Protein AF-A0AAX2KBC3-F1 (afdb_monomer_lite)

pLDDT: mean 76.72, std 12.93, range [37.09, 92.19]

Structure (mmCIF, N/CA/C/O backbone):
data_AF-A0AAX2KBC3-F1
#
_entry.id   AF-A0AAX2KBC3-F1
#
loop_
_atom_site.group_PDB
_atom_site.id
_atom_site.type_symbol
_atom_site.label_atom_id
_atom_site.label_alt_id
_atom_site.label_comp_id
_atom_site.label_asym_id
_atom_site.label_entity_id
_atom_site.label_seq_id
_atom_site.pdbx_PDB_ins_code
_atom_site.Cartn_x
_atom_site.Cartn_y
_atom_site.Cartn_z
_atom_site.occupancy
_atom_site.B_iso_or_equiv
_atom_site.auth_seq_id
_atom_site.auth_comp_id
_atom_site.auth_asym_id
_atom_site.auth_atom_id
_atom_site.pdbx_PDB_model_num
ATOM 1 N N . MET A 1 1 ? 12.875 -13.205 7.501 1.00 37.09 1 MET A N 1
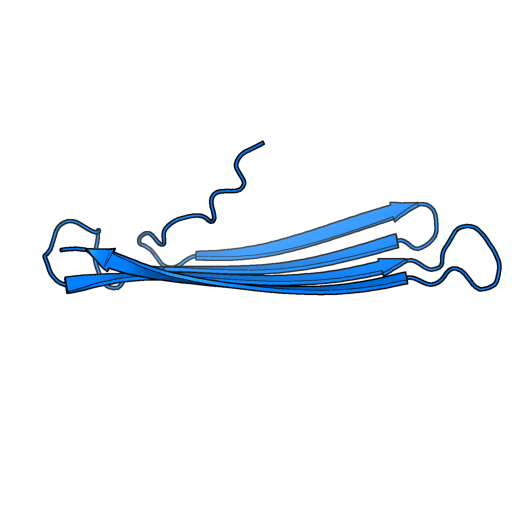ATOM 2 C CA . MET A 1 1 ? 12.296 -11.845 7.569 1.00 37.09 1 MET A CA 1
ATOM 3 C C . MET A 1 1 ? 10.804 -11.998 7.812 1.00 37.09 1 MET A C 1
ATOM 5 O O . MET A 1 1 ? 10.160 -12.639 6.992 1.00 37.09 1 MET A O 1
ATOM 9 N N . ASN A 1 2 ? 10.272 -11.503 8.932 1.00 39.06 2 ASN A N 1
ATOM 10 C CA . ASN A 1 2 ? 8.827 -11.530 9.180 1.00 39.06 2 ASN A CA 1
ATOM 11 C C . ASN A 1 2 ? 8.178 -10.364 8.432 1.00 39.06 2 ASN A C 1
ATOM 13 O O . ASN A 1 2 ? 8.548 -9.215 8.653 1.00 39.06 2 ASN A O 1
ATOM 17 N N . VAL A 1 3 ? 7.229 -10.661 7.548 1.00 48.78 3 VAL A N 1
ATOM 18 C CA . VAL A 1 3 ? 6.375 -9.645 6.929 1.00 48.78 3 VAL A CA 1
ATOM 19 C C . VAL A 1 3 ? 5.086 -9.610 7.734 1.00 48.78 3 VAL A C 1
ATOM 21 O O . VAL A 1 3 ? 4.205 -10.444 7.548 1.00 48.78 3 VAL A O 1
ATOM 24 N N . THR A 1 4 ? 4.995 -8.679 8.678 1.00 56.50 4 THR A N 1
ATOM 25 C CA . THR A 1 4 ? 3.763 -8.411 9.420 1.00 56.50 4 THR A CA 1
ATOM 26 C C . THR A 1 4 ? 3.029 -7.252 8.762 1.00 56.50 4 THR A C 1
ATOM 28 O O . THR A 1 4 ? 3.535 -6.137 8.667 1.00 56.50 4 THR A O 1
ATOM 31 N N . THR A 1 5 ? 1.817 -7.510 8.278 1.00 65.12 5 THR A N 1
ATOM 32 C CA . THR A 1 5 ? 0.932 -6.455 7.773 1.00 65.12 5 THR A CA 1
ATOM 33 C C . THR A 1 5 ? 0.506 -5.554 8.933 1.00 65.12 5 THR A C 1
ATOM 35 O O . THR A 1 5 ? 0.087 -6.070 9.978 1.00 65.12 5 THR A O 1
ATOM 38 N N . GLN A 1 6 ? 0.595 -4.230 8.737 1.00 66.44 6 GLN A N 1
ATOM 39 C CA . GLN A 1 6 ? 0.158 -3.218 9.708 1.00 66.44 6 GLN A CA 1
ATOM 40 C C . GLN A 1 6 ? -1.261 -3.516 10.210 1.00 66.44 6 GLN A C 1
ATOM 42 O O . GLN A 1 6 ? -2.158 -3.817 9.421 1.00 66.44 6 GLN A O 1
ATOM 47 N N . THR A 1 7 ? -1.443 -3.444 11.524 1.00 68.50 7 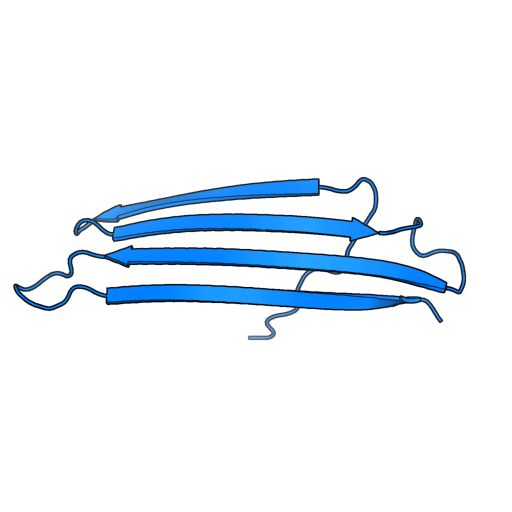THR A N 1
ATOM 48 C CA . THR A 1 7 ? -2.758 -3.444 12.176 1.00 68.50 7 THR A CA 1
ATOM 49 C C . THR A 1 7 ? -3.396 -2.072 11.975 1.00 68.50 7 THR A C 1
ATOM 51 O O . THR A 1 7 ? -2.685 -1.065 12.036 1.00 68.50 7 THR A O 1
ATOM 54 N N . GLY A 1 8 ? -4.694 -2.040 11.679 1.00 65.19 8 GLY A N 1
ATOM 55 C CA . GLY A 1 8 ? -5.419 -0.786 11.488 1.00 65.19 8 GLY A CA 1
ATOM 56 C C . GLY A 1 8 ? -5.463 0.054 12.759 1.00 65.19 8 GLY A C 1
ATOM 57 O O . GLY A 1 8 ? -5.583 -0.484 13.855 1.00 65.19 8 GLY A O 1
ATOM 58 N N . GLN A 1 9 ? -5.323 1.372 12.623 1.00 69.00 9 GLN A N 1
ATOM 59 C CA . GLN A 1 9 ? -5.377 2.321 13.739 1.00 69.00 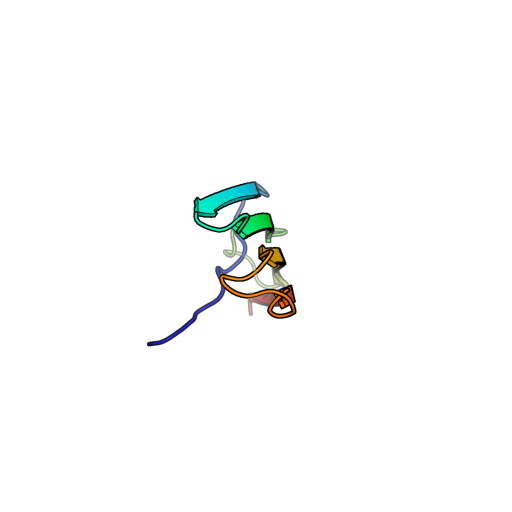9 GLN A CA 1
ATOM 60 C C . GLN A 1 9 ? -6.203 3.547 13.352 1.00 69.00 9 GLN A C 1
ATOM 62 O O . GLN A 1 9 ? -6.364 3.839 12.164 1.00 69.00 9 GLN A O 1
ATOM 67 N N . GLN A 1 10 ? -6.738 4.257 14.348 1.00 71.31 10 GLN A N 1
ATOM 68 C CA . GLN A 1 10 ? -7.385 5.548 14.128 1.00 71.31 10 GLN A CA 1
ATOM 69 C C . GLN A 1 10 ? -6.371 6.707 14.098 1.00 71.31 10 GLN A C 1
ATOM 71 O O . GLN A 1 10 ? -5.377 6.661 14.825 1.00 71.31 10 GLN A O 1
ATOM 76 N N . PRO A 1 11 ? -6.633 7.769 13.306 1.00 76.75 11 PRO A N 1
ATOM 77 C CA . PRO A 1 11 ? -7.721 7.886 12.328 1.00 76.75 11 PRO A CA 1
ATOM 78 C C . PRO A 1 11 ? -7.464 7.021 11.076 1.00 76.75 11 PRO A C 1
ATOM 80 O O . PRO A 1 11 ? -6.313 6.685 10.804 1.00 76.75 11 PRO A O 1
ATOM 83 N N . PRO A 1 12 ? -8.501 6.678 10.283 1.00 81.94 12 PRO A N 1
ATOM 84 C CA . PRO A 1 12 ? -8.310 6.001 9.004 1.00 81.94 12 PRO A CA 1
ATOM 85 C C . PRO A 1 12 ? -7.326 6.768 8.116 1.00 81.94 12 PRO A C 1
ATOM 87 O O . PRO A 1 12 ? -7.500 7.962 7.867 1.00 81.94 12 PRO A O 1
ATOM 90 N N . THR A 1 13 ? -6.295 6.083 7.630 1.00 85.31 13 THR A N 1
ATOM 91 C CA . THR A 1 13 ? -5.271 6.664 6.763 1.00 85.31 13 THR A CA 1
ATOM 92 C C . THR A 1 13 ? -5.245 5.978 5.408 1.00 85.31 13 THR A C 1
ATOM 94 O O . THR A 1 13 ? -5.439 4.766 5.272 1.00 85.31 13 THR A O 1
ATOM 97 N N . ILE A 1 14 ? -4.998 6.786 4.381 1.00 88.06 14 ILE A N 1
ATOM 98 C CA . ILE A 1 14 ? -4.778 6.321 3.018 1.00 88.06 14 ILE A CA 1
ATOM 99 C C . ILE A 1 14 ? -3.383 6.774 2.612 1.00 88.06 14 ILE A C 1
ATOM 101 O O . ILE A 1 14 ? -3.072 7.961 2.613 1.00 88.06 14 ILE A O 1
ATOM 105 N N . GLU A 1 15 ? -2.548 5.813 2.253 1.00 88.81 15 GLU A N 1
ATOM 106 C CA . GLU A 1 15 ? -1.187 6.023 1.793 1.00 88.81 15 GLU A CA 1
ATOM 107 C C . GLU A 1 15 ? -1.108 5.642 0.317 1.00 88.81 15 GLU A C 1
ATOM 109 O O . GLU A 1 15 ? -1.340 4.492 -0.068 1.00 88.81 15 GLU A O 1
ATOM 114 N N . ALA A 1 16 ? -0.777 6.622 -0.517 1.00 89.56 16 ALA A N 1
ATOM 115 C CA . ALA A 1 16 ? -0.411 6.389 -1.902 1.00 89.56 16 ALA A CA 1
ATOM 116 C C . ALA A 1 16 ? 1.113 6.337 -2.012 1.00 89.56 16 ALA A C 1
ATOM 118 O O . ALA A 1 16 ? 1.817 7.211 -1.515 1.00 89.56 16 ALA A O 1
ATOM 119 N N . SER A 1 17 ? 1.621 5.307 -2.679 1.00 86.62 17 SER A N 1
ATOM 120 C CA . SER A 1 17 ? 3.042 5.131 -2.951 1.00 86.62 17 SER A CA 1
ATOM 121 C C . SER A 1 17 ? 3.257 4.996 -4.449 1.00 86.62 17 SER A C 1
ATOM 123 O O . SER A 1 17 ? 2.546 4.266 -5.140 1.00 86.62 17 SER A O 1
ATOM 125 N N . SER A 1 18 ? 4.257 5.693 -4.964 1.00 87.12 18 SER A N 1
ATOM 126 C CA . SER A 1 18 ? 4.703 5.558 -6.344 1.00 87.12 18 SER A CA 1
ATOM 127 C C . SER A 1 18 ? 6.215 5.476 -6.356 1.00 87.12 18 SER A C 1
ATOM 129 O O . SER A 1 18 ? 6.891 6.282 -5.723 1.00 87.12 18 SER A O 1
ATOM 131 N N . TYR A 1 19 ? 6.741 4.505 -7.082 1.00 84.38 19 TYR A N 1
ATOM 132 C CA . TYR A 1 19 ? 8.162 4.295 -7.261 1.00 84.38 19 TYR A CA 1
ATOM 133 C C . TYR A 1 19 ? 8.454 4.196 -8.750 1.00 84.38 19 TYR A C 1
ATOM 135 O O . TYR A 1 19 ? 7.799 3.444 -9.472 1.00 84.38 19 TYR A O 1
ATOM 143 N N . TYR A 1 20 ? 9.456 4.933 -9.201 1.00 85.44 20 TYR A N 1
ATOM 144 C CA . TYR A 1 20 ? 9.969 4.863 -10.558 1.00 85.44 20 TYR A CA 1
ATOM 145 C C . TYR A 1 20 ? 11.441 4.460 -10.494 1.00 85.44 20 TYR A C 1
ATOM 147 O O . TYR A 1 20 ? 12.188 4.909 -9.627 1.00 85.44 20 TYR A O 1
ATOM 155 N N . GLY A 1 21 ? 11.851 3.582 -11.400 1.00 81.00 21 GLY A N 1
ATOM 156 C CA . GLY A 1 21 ? 13.222 3.109 -11.515 1.00 81.00 21 GLY A CA 1
ATOM 157 C C . GLY A 1 21 ? 13.646 2.994 -12.974 1.00 81.00 21 GLY A C 1
ATOM 158 O O . GLY A 1 21 ? 12.846 3.141 -13.900 1.00 81.00 21 GLY A O 1
ATOM 159 N N . SER A 1 22 ? 14.929 2.717 -13.183 1.00 73.88 22 SER A N 1
ATOM 160 C CA . SER A 1 22 ? 15.514 2.503 -14.508 1.00 73.88 22 SER A CA 1
ATOM 161 C C . SER A 1 22 ? 14.848 1.325 -15.255 1.00 73.88 22 SER A C 1
ATOM 163 O O . SER A 1 22 ? 14.175 0.481 -14.654 1.00 73.88 22 SER A O 1
ATOM 165 N N . PHE A 1 23 ? 15.027 1.263 -16.581 1.00 71.12 23 PHE A N 1
ATOM 166 C CA . PHE A 1 23 ? 14.443 0.234 -17.471 1.00 71.12 23 PHE A CA 1
ATOM 167 C C . PHE A 1 23 ? 12.908 0.281 -17.607 1.00 71.12 23 PHE A C 1
ATOM 169 O O . PHE A 1 23 ? 12.255 -0.745 -17.795 1.00 71.12 23 PHE A O 1
ATOM 176 N N . GLY A 1 24 ? 12.312 1.473 -17.479 1.00 75.38 24 GLY A N 1
ATOM 177 C CA . GLY A 1 24 ? 10.860 1.653 -17.605 1.00 75.38 24 GLY A CA 1
ATOM 178 C C . GLY A 1 24 ? 10.072 0.922 -16.516 1.00 75.38 24 GLY A C 1
ATOM 179 O O . GLY A 1 24 ? 8.944 0.485 -16.762 1.00 75.38 24 GLY A O 1
ATOM 180 N N . SER A 1 25 ? 10.692 0.740 -15.345 1.00 82.44 25 SER A N 1
ATOM 181 C CA . SER A 1 25 ? 10.097 0.084 -14.186 1.00 82.44 25 SER A CA 1
ATOM 182 C C . SER A 1 25 ? 9.344 1.108 -13.357 1.00 82.44 25 SER A C 1
ATOM 184 O O . SER A 1 25 ? 9.933 2.052 -12.834 1.00 82.44 25 SER A O 1
ATOM 186 N N . TRP A 1 26 ? 8.048 0.903 -13.193 1.00 87.31 26 TRP A N 1
ATOM 187 C CA . TRP A 1 26 ? 7.223 1.724 -12.328 1.00 87.31 26 TRP A CA 1
ATOM 188 C C . TRP A 1 26 ? 6.363 0.839 -11.436 1.00 87.31 26 TRP A C 1
ATOM 190 O O . TRP A 1 26 ? 5.834 -0.200 -11.837 1.00 87.31 26 TRP A O 1
ATOM 200 N N . ARG A 1 27 ? 6.254 1.248 -10.179 1.00 89.00 27 ARG A N 1
ATOM 201 C CA . ARG A 1 27 ? 5.376 0.656 -9.184 1.00 89.00 27 ARG A CA 1
ATOM 202 C C . ARG A 1 27 ? 4.465 1.741 -8.668 1.00 89.00 27 ARG A C 1
ATOM 204 O O . ARG A 1 27 ? 4.925 2.825 -8.335 1.00 89.00 27 ARG A O 1
ATOM 211 N N . TYR A 1 28 ? 3.203 1.419 -8.504 1.00 90.56 28 TYR A N 1
ATOM 212 C CA . TYR A 1 28 ? 2.292 2.248 -7.743 1.00 90.56 28 TYR A CA 1
ATOM 213 C C . TYR A 1 28 ? 1.506 1.373 -6.785 1.00 90.56 28 TYR A C 1
ATOM 215 O O . TYR A 1 28 ? 1.299 0.181 -7.025 1.00 90.56 28 TYR A O 1
ATOM 223 N N . GLY A 1 29 ? 1.115 1.948 -5.663 1.00 91.88 29 GLY A N 1
ATOM 224 C CA . GLY A 1 29 ? 0.396 1.244 -4.630 1.00 91.88 29 GLY A CA 1
ATOM 225 C C . GLY A 1 29 ? -0.464 2.165 -3.803 1.00 91.88 29 GLY A C 1
ATOM 226 O O . GLY A 1 29 ? -0.135 3.328 -3.597 1.00 91.88 29 GLY A O 1
ATOM 227 N N . LEU A 1 30 ? -1.557 1.607 -3.316 1.00 92.19 30 LEU A N 1
ATOM 228 C CA . LEU A 1 30 ? -2.466 2.240 -2.382 1.00 92.19 30 LEU A CA 1
ATOM 229 C C . LEU A 1 30 ? -2.577 1.335 -1.167 1.00 92.19 30 LEU A C 1
ATOM 231 O O . LEU A 1 30 ? -2.756 0.125 -1.303 1.00 92.19 30 LEU A O 1
ATOM 235 N N . LYS A 1 31 ? -2.477 1.919 0.017 1.00 90.81 31 LYS A N 1
ATOM 236 C CA . LYS A 1 31 ? -2.701 1.248 1.290 1.00 90.81 31 LYS A CA 1
ATOM 237 C C . LYS A 1 31 ? -3.740 2.054 2.051 1.00 90.81 31 LYS A C 1
ATOM 239 O O . LYS A 1 31 ? -3.519 3.221 2.335 1.00 90.81 31 LYS A O 1
ATOM 244 N N . ALA A 1 32 ? -4.869 1.435 2.350 1.00 88.75 32 ALA A N 1
ATOM 245 C CA . ALA A 1 32 ? -5.904 1.993 3.199 1.00 88.75 32 ALA A CA 1
ATOM 246 C C . ALA A 1 32 ? -5.913 1.211 4.506 1.00 88.75 32 ALA A C 1
ATOM 248 O O . ALA A 1 32 ? -5.947 -0.021 4.501 1.00 88.75 32 ALA A O 1
ATOM 249 N N . THR A 1 33 ? -5.856 1.914 5.624 1.00 88.00 33 THR A N 1
ATOM 250 C CA . THR A 1 33 ? -5.842 1.297 6.944 1.00 88.00 33 THR A CA 1
ATOM 251 C C . THR A 1 33 ? -6.698 2.107 7.899 1.00 88.00 33 THR A C 1
ATOM 253 O O . THR A 1 33 ? -6.766 3.330 7.794 1.00 88.00 33 THR A O 1
ATOM 256 N N . GLY A 1 34 ? -7.400 1.435 8.797 1.00 84.25 34 GLY A N 1
ATOM 257 C CA . GLY A 1 34 ? -8.293 2.089 9.735 1.00 84.25 34 GLY A CA 1
ATOM 258 C C . GLY A 1 34 ? -8.796 1.131 10.797 1.00 84.25 34 GLY A C 1
ATOM 259 O O . GLY A 1 34 ? -8.627 -0.082 10.695 1.00 84.25 34 GLY A O 1
ATOM 260 N N . ALA A 1 35 ? -9.419 1.692 11.822 1.00 84.31 35 ALA A N 1
ATOM 261 C CA . ALA A 1 35 ? -10.068 0.931 12.876 1.00 84.31 35 ALA A CA 1
ATOM 262 C C . ALA A 1 35 ? -11.405 1.583 13.245 1.00 84.31 35 ALA A C 1
ATOM 264 O O . ALA A 1 35 ? -11.554 2.806 13.152 1.00 84.31 35 ALA A O 1
ATOM 265 N N . THR A 1 36 ? -12.397 0.773 13.619 1.00 79.69 36 THR A N 1
ATOM 266 C CA . THR A 1 36 ? -13.705 1.268 14.082 1.00 79.69 36 THR A CA 1
ATOM 267 C C . THR A 1 36 ? -13.622 1.903 15.469 1.00 79.69 36 THR A C 1
ATOM 269 O O . THR A 1 36 ? -14.439 2.769 15.767 1.00 79.69 36 THR A O 1
ATOM 272 N N . GLY A 1 37 ? -12.610 1.541 16.261 1.00 69.69 37 GLY A N 1
ATOM 273 C CA . GLY A 1 37 ? -12.284 2.146 17.552 1.00 69.69 37 GLY A CA 1
ATOM 274 C C . GLY A 1 37 ? -10.776 2.272 17.756 1.00 69.69 37 GLY A C 1
ATOM 275 O O . GLY A 1 37 ? -9.985 1.949 16.868 1.00 69.69 37 GLY A O 1
ATOM 276 N N . ASP A 1 38 ? -10.368 2.775 18.913 1.00 69.38 38 ASP A N 1
ATOM 277 C CA . ASP A 1 38 ? -8.961 2.966 19.289 1.00 69.38 38 ASP A CA 1
ATOM 278 C C . ASP A 1 38 ? -8.260 1.657 19.706 1.00 69.38 38 ASP A C 1
ATOM 280 O O . ASP A 1 38 ? -7.085 1.669 20.078 1.00 69.38 38 ASP A O 1
ATOM 284 N N . GLY A 1 39 ? -8.956 0.519 19.597 1.00 66.31 39 GLY A N 1
ATOM 285 C CA . GLY A 1 39 ? -8.454 -0.799 19.968 1.00 66.31 39 GLY A CA 1
ATOM 286 C C . GLY A 1 39 ? -8.528 -1.051 21.471 1.00 66.31 39 GLY A C 1
ATOM 287 O O . GLY A 1 39 ? -7.946 -2.026 21.946 1.00 66.31 39 GLY A O 1
ATOM 288 N N . THR A 1 40 ? -9.205 -0.184 22.228 1.00 66.81 40 THR A N 1
ATOM 289 C CA . THR A 1 40 ? -9.359 -0.326 23.681 1.00 66.81 40 THR A CA 1
ATOM 290 C C . THR A 1 40 ? -10.652 -1.034 24.071 1.00 66.81 40 THR A C 1
ATOM 292 O O . THR A 1 40 ? -10.763 -1.489 25.212 1.00 66.81 40 THR A O 1
ATOM 295 N N . GLN A 1 41 ? -11.613 -1.172 23.148 1.00 71.19 41 GLN A N 1
ATOM 296 C CA . GLN A 1 41 ? -12.901 -1.805 23.426 1.00 71.19 41 GLN A CA 1
ATOM 297 C C . GLN A 1 41 ? -13.010 -3.212 22.813 1.00 71.19 41 GLN A C 1
ATOM 299 O O . GLN A 1 41 ? -12.578 -3.444 21.677 1.00 71.19 41 GLN A O 1
ATOM 304 N N . PRO A 1 42 ? -13.627 -4.172 23.532 1.00 70.44 42 PRO A N 1
ATOM 305 C CA . PRO A 1 42 ? -13.974 -5.471 22.968 1.00 70.44 42 PRO A CA 1
ATOM 306 C C . PRO A 1 42 ? -14.901 -5.299 21.762 1.00 70.44 42 PRO A C 1
ATOM 308 O O . PRO A 1 42 ? -15.938 -4.642 21.854 1.00 70.44 42 PRO A O 1
ATOM 311 N N . GLY A 1 43 ? -14.545 -5.913 20.636 1.00 72.19 43 GLY A N 1
ATOM 312 C CA . GLY A 1 43 ? -15.298 -5.788 19.388 1.00 72.19 43 GLY A CA 1
ATOM 313 C C . GLY A 1 43 ? -14.832 -4.667 18.460 1.00 72.19 43 GLY A C 1
ATOM 314 O O . GLY A 1 43 ? -15.392 -4.545 17.370 1.00 72.19 43 GLY A O 1
ATOM 315 N N . ASP A 1 44 ? -13.798 -3.904 18.826 1.00 78.19 44 ASP A N 1
ATOM 316 C CA . ASP A 1 44 ? -13.130 -3.013 17.878 1.00 78.19 44 ASP A CA 1
ATOM 317 C C . ASP A 1 44 ? -12.580 -3.825 16.696 1.00 78.19 44 ASP A C 1
ATOM 319 O O . ASP A 1 44 ? -11.966 -4.881 16.861 1.00 78.19 44 ASP A O 1
ATOM 323 N N . VAL A 1 45 ? -12.838 -3.351 15.480 1.00 81.56 45 VAL A N 1
ATOM 324 C CA . VAL A 1 45 ? -12.404 -3.993 14.241 1.00 81.56 45 VAL A CA 1
ATOM 325 C C . VAL A 1 45 ? -11.349 -3.119 13.598 1.00 81.56 45 VAL A C 1
ATOM 327 O O . VAL A 1 45 ? -11.586 -1.942 13.318 1.00 81.56 45 VAL A O 1
ATOM 330 N N . ASP A 1 46 ? -10.198 -3.710 13.311 1.00 85.50 46 ASP A N 1
ATOM 331 C CA . ASP A 1 46 ? -9.154 -3.084 12.520 1.00 85.50 46 ASP A CA 1
ATOM 332 C C . ASP A 1 46 ? -9.103 -3.695 11.118 1.00 85.50 46 ASP A C 1
ATOM 334 O O . ASP A 1 46 ? -9.337 -4.889 10.908 1.00 85.50 46 ASP A O 1
ATOM 338 N N . TYR A 1 47 ? -8.826 -2.855 10.128 1.00 83.19 47 TYR A N 1
ATOM 339 C CA . TYR A 1 47 ? -8.704 -3.271 8.743 1.00 83.19 47 TYR A CA 1
ATOM 340 C C . TYR A 1 47 ? -7.504 -2.605 8.085 1.00 83.19 47 TYR A C 1
ATOM 342 O O . TYR A 1 47 ? -7.254 -1.408 8.218 1.00 83.19 47 TYR A O 1
ATOM 350 N N . THR A 1 48 ? -6.778 -3.397 7.305 1.00 88.12 48 THR A N 1
ATOM 351 C CA . THR A 1 48 ? -5.706 -2.921 6.437 1.00 88.12 48 THR A CA 1
ATOM 352 C C . THR A 1 48 ? -5.837 -3.593 5.086 1.00 88.12 48 THR A C 1
ATOM 354 O O . THR A 1 48 ? -5.771 -4.816 4.970 1.00 88.12 48 THR A O 1
ATOM 357 N N . VAL A 1 49 ? -5.969 -2.787 4.042 1.00 89.06 49 VAL A N 1
ATOM 358 C CA . VAL A 1 49 ? -5.995 -3.228 2.652 1.00 89.06 49 VAL A CA 1
ATOM 359 C C . VAL A 1 49 ? -4.861 -2.537 1.917 1.00 89.06 49 VAL A C 1
ATOM 361 O O . VAL A 1 49 ? -4.667 -1.332 2.036 1.00 89.06 49 VAL A O 1
ATOM 364 N N . SER A 1 50 ? -4.094 -3.290 1.140 1.00 89.50 50 SER A N 1
ATOM 365 C CA . SER A 1 50 ? -3.076 -2.735 0.258 1.00 89.50 50 SER A CA 1
ATOM 366 C C . SER A 1 50 ? -3.163 -3.362 -1.121 1.00 89.50 50 SER A C 1
ATOM 368 O O . SER A 1 50 ? -3.342 -4.569 -1.269 1.00 89.50 50 SER A O 1
ATOM 370 N N . THR A 1 51 ? -3.019 -2.534 -2.142 1.00 90.69 51 THR A N 1
ATOM 371 C CA . THR A 1 51 ? -2.904 -2.951 -3.532 1.00 90.69 51 THR A CA 1
ATOM 372 C C . THR A 1 51 ? -1.657 -2.321 -4.116 1.00 90.69 51 THR A C 1
ATOM 374 O O . THR A 1 51 ? -1.386 -1.146 -3.893 1.00 90.69 51 THR A O 1
ATOM 377 N N . THR A 1 52 ? -0.861 -3.098 -4.836 1.00 89.88 52 THR A N 1
ATOM 378 C CA . THR A 1 52 ? 0.313 -2.603 -5.554 1.00 89.88 52 THR A CA 1
ATOM 379 C C . THR A 1 52 ? 0.358 -3.215 -6.939 1.00 89.88 52 THR A C 1
ATOM 381 O O . THR A 1 52 ? 0.213 -4.426 -7.099 1.00 89.88 52 THR A O 1
ATOM 384 N N . ARG A 1 53 ? 0.611 -2.377 -7.940 1.00 88.75 53 ARG A N 1
ATOM 385 C CA . ARG A 1 53 ? 0.910 -2.797 -9.303 1.00 88.75 53 ARG A CA 1
ATOM 386 C C . ARG A 1 53 ? 2.326 -2.390 -9.646 1.00 88.75 53 ARG A C 1
ATOM 388 O O . ARG A 1 53 ? 2.723 -1.242 -9.470 1.00 88.75 53 ARG A O 1
ATOM 395 N N . PHE A 1 54 ? 3.082 -3.354 -10.135 1.00 87.00 54 PHE A N 1
ATOM 396 C CA . PHE A 1 54 ? 4.419 -3.179 -10.666 1.00 87.00 54 PHE A CA 1
ATOM 397 C C . PHE A 1 54 ? 4.408 -3.540 -12.145 1.00 87.00 54 PHE A C 1
ATOM 399 O O . PHE A 1 54 ? 3.899 -4.599 -12.513 1.00 87.00 54 PHE A O 1
ATOM 406 N N . THR A 1 55 ? 4.990 -2.681 -12.969 1.00 83.19 55 THR A N 1
ATOM 407 C CA . THR A 1 55 ? 5.161 -2.898 -14.403 1.00 83.19 55 THR A CA 1
ATOM 408 C C . THR A 1 55 ? 6.584 -2.507 -14.769 1.00 83.19 55 THR A C 1
ATOM 410 O O . THR A 1 55 ? 7.032 -1.411 -14.445 1.00 83.19 55 THR A O 1
ATOM 413 N N . THR A 1 56 ? 7.302 -3.385 -15.456 1.00 80.88 56 THR A N 1
ATOM 414 C CA . THR A 1 56 ? 8.618 -3.081 -16.027 1.00 80.88 56 THR A CA 1
ATOM 415 C C . THR A 1 56 ? 8.645 -3.474 -17.490 1.00 80.88 56 THR A C 1
ATOM 417 O O . THR A 1 56 ? 8.047 -4.482 -17.866 1.00 80.88 56 THR A O 1
ATOM 420 N N . HIS A 1 57 ? 9.327 -2.673 -18.306 1.00 69.44 57 HIS A N 1
ATOM 421 C CA . HIS A 1 57 ? 9.535 -2.971 -19.722 1.00 69.44 57 HIS A CA 1
ATOM 422 C C . HIS A 1 57 ? 10.642 -4.020 -19.933 1.00 69.44 57 HIS A C 1
ATOM 424 O O . HIS A 1 57 ? 10.730 -4.598 -21.011 1.00 69.44 57 HIS A O 1
ATOM 430 N N . GLY A 1 58 ? 11.413 -4.346 -18.886 1.00 57.91 58 GLY A N 1
ATOM 431 C CA . GLY A 1 58 ? 12.478 -5.346 -18.940 1.00 57.91 58 GLY A CA 1
ATOM 432 C C . GLY A 1 58 ? 13.740 -4.839 -19.651 1.00 57.91 58 GLY A C 1
ATOM 433 O O . GLY A 1 58 ? 13.703 -3.922 -20.459 1.00 57.91 58 GLY A O 1
ATOM 434 N N . TYR A 1 59 ? 14.893 -5.431 -19.327 1.00 53.47 59 TYR A N 1
ATOM 435 C CA . TYR A 1 59 ? 16.193 -5.068 -19.923 1.00 53.47 59 TYR A CA 1
ATOM 436 C C . TYR A 1 59 ? 16.402 -5.642 -21.344 1.00 53.47 59 TYR A C 1
ATOM 438 O O . TYR A 1 59 ? 17.315 -5.225 -22.046 1.00 53.47 59 TYR A O 1
ATOM 446 N N . ARG A 1 60 ? 15.587 -6.617 -21.772 1.00 59.94 60 ARG A N 1
ATOM 447 C CA . ARG A 1 60 ? 15.647 -7.252 -23.102 1.00 59.94 60 ARG A CA 1
ATOM 448 C C . ARG A 1 60 ? 14.284 -7.181 -23.782 1.00 59.94 60 ARG A C 1
ATOM 450 O O . ARG A 1 60 ? 13.269 -7.298 -23.092 1.00 59.94 60 ARG A O 1
ATOM 457 N N . ASP A 1 61 ? 14.286 -7.089 -25.113 1.00 51.50 61 ASP A N 1
ATOM 458 C CA . ASP A 1 61 ? 13.105 -7.325 -25.947 1.00 51.50 61 ASP A CA 1
ATOM 459 C C . ASP A 1 61 ? 12.434 -8.636 -25.491 1.00 51.50 61 ASP A C 1
ATOM 461 O O . ASP A 1 61 ? 13.096 -9.670 -25.441 1.00 51.50 61 ASP A O 1
ATOM 465 N N . HIS A 1 62 ? 11.154 -8.570 -25.104 1.00 53.91 62 HIS A N 1
ATOM 466 C CA . HIS A 1 62 ? 10.307 -9.611 -24.475 1.00 53.91 62 HIS A CA 1
ATOM 467 C C . HIS A 1 62 ? 10.254 -9.763 -22.939 1.00 53.91 62 HIS A C 1
ATOM 469 O O . HIS A 1 62 ? 9.383 -10.492 -22.467 1.00 53.91 62 HIS A O 1
ATOM 475 N N . SER A 1 63 ? 11.046 -9.067 -22.119 1.00 56.56 63 SER A N 1
ATOM 476 C CA . SER A 1 63 ? 11.022 -9.283 -20.650 1.00 56.56 63 SER A CA 1
ATOM 477 C C . SER A 1 63 ? 10.073 -8.365 -19.864 1.00 56.56 63 SER A C 1
ATOM 479 O O . SER A 1 63 ? 10.348 -8.026 -18.709 1.00 56.56 63 SER A O 1
ATOM 481 N N . GLY A 1 64 ? 8.957 -7.948 -20.464 1.00 61.69 64 GLY A N 1
ATOM 482 C CA . GLY A 1 64 ? 7.953 -7.149 -19.768 1.00 61.69 64 GLY A CA 1
ATOM 483 C C . GLY A 1 64 ? 7.322 -7.942 -18.620 1.00 61.69 64 GLY A C 1
ATOM 484 O O . GLY A 1 64 ? 6.659 -8.948 -18.859 1.00 61.69 64 GLY A O 1
ATOM 485 N N . ALA A 1 65 ? 7.506 -7.501 -17.373 1.00 71.38 65 ALA A N 1
ATOM 486 C CA . ALA A 1 65 ? 6.911 -8.155 -16.208 1.00 71.38 65 ALA A CA 1
ATOM 487 C C . ALA A 1 65 ? 5.859 -7.248 -15.567 1.00 71.38 65 ALA A C 1
ATOM 489 O O . ALA A 1 65 ? 6.133 -6.100 -15.20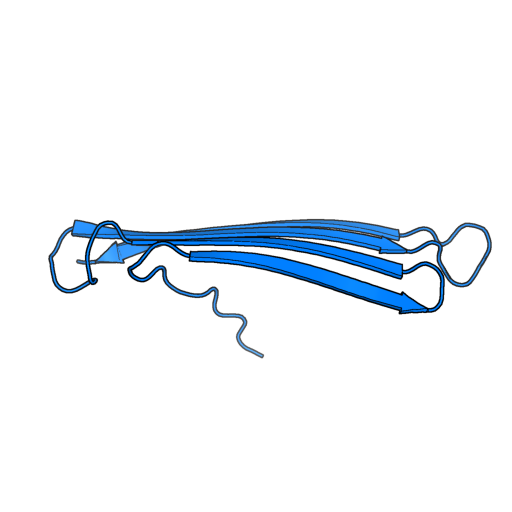9 1.00 71.38 65 ALA A O 1
ATOM 490 N N . GLN A 1 66 ? 4.651 -7.786 -15.405 1.00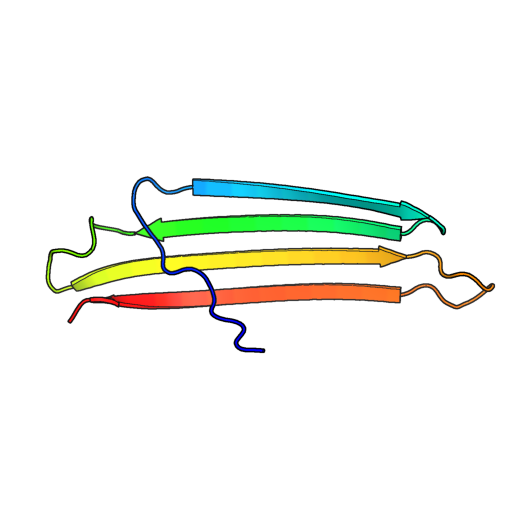 78.75 66 GLN A N 1
ATOM 491 C CA . GLN A 1 66 ? 3.566 -7.149 -14.667 1.00 78.75 66 GLN A CA 1
ATOM 492 C C . GLN A 1 66 ? 3.256 -7.984 -13.431 1.00 78.75 66 GLN A C 1
ATOM 494 O O . GLN A 1 66 ? 3.049 -9.193 -13.523 1.00 78.75 66 GLN A O 1
ATOM 499 N N . LYS A 1 67 ? 3.218 -7.342 -12.266 1.00 82.31 67 LYS A N 1
ATOM 500 C CA . LYS A 1 67 ? 2.869 -7.988 -11.002 1.00 82.31 67 LYS A CA 1
ATOM 501 C C . LYS A 1 67 ? 1.844 -7.142 -10.268 1.00 82.31 67 LYS A C 1
ATOM 503 O O . LYS A 1 67 ? 2.127 -6.007 -9.892 1.00 82.31 67 LYS A O 1
ATOM 508 N N . ASN A 1 68 ? 0.674 -7.724 -10.038 1.00 87.12 68 ASN A N 1
ATOM 509 C CA . ASN A 1 68 ? -0.373 -7.150 -9.203 1.00 87.12 68 ASN A CA 1
ATOM 510 C C . ASN A 1 68 ? -0.387 -7.908 -7.875 1.00 87.12 68 ASN A C 1
ATOM 512 O O . ASN A 1 68 ? -0.411 -9.137 -7.864 1.00 87.12 68 ASN A O 1
ATOM 516 N N . LEU A 1 69 ? -0.342 -7.184 -6.765 1.00 86.88 69 LEU A N 1
ATOM 517 C CA . LEU A 1 69 ? -0.444 -7.737 -5.420 1.00 86.88 69 LEU A CA 1
ATOM 518 C C . LEU A 1 69 ? -1.565 -7.018 -4.689 1.00 86.88 69 LEU A C 1
ATOM 520 O O . LEU A 1 69 ? -1.518 -5.798 -4.556 1.00 86.88 69 LEU A O 1
ATOM 524 N N . ALA A 1 70 ? -2.526 -7.781 -4.184 1.00 89.06 70 ALA A N 1
ATOM 525 C CA . ALA A 1 70 ? -3.565 -7.298 -3.292 1.00 89.06 70 ALA A CA 1
ATOM 526 C C . ALA A 1 70 ? -3.467 -8.072 -1.975 1.00 89.06 70 ALA A C 1
ATOM 528 O O . ALA A 1 70 ? -3.416 -9.299 -1.984 1.00 89.06 70 ALA A O 1
ATOM 529 N N . ASN A 1 71 ? -3.418 -7.355 -0.856 1.00 87.81 71 ASN A N 1
ATOM 530 C CA . ASN A 1 71 ? -3.412 -7.931 0.482 1.00 87.81 71 ASN A CA 1
ATOM 531 C C . ASN A 1 71 ? -4.491 -7.256 1.317 1.00 87.81 71 ASN A C 1
ATOM 533 O O . ASN A 1 71 ? -4.584 -6.029 1.330 1.00 87.81 71 ASN A O 1
ATOM 537 N N . ALA A 1 72 ? -5.252 -8.053 2.055 1.00 86.88 72 ALA A N 1
ATOM 538 C CA . ALA A 1 72 ? -6.219 -7.574 3.025 1.00 86.88 72 ALA A CA 1
ATOM 539 C C . ALA A 1 72 ? -5.992 -8.300 4.351 1.00 86.88 72 ALA A C 1
ATOM 541 O O . ALA A 1 72 ? -5.769 -9.510 4.376 1.00 86.88 72 ALA A O 1
ATOM 542 N N . LYS A 1 73 ? -6.036 -7.551 5.447 1.00 85.50 73 LYS A N 1
ATOM 543 C CA . LYS A 1 73 ? -6.003 -8.056 6.814 1.00 85.50 73 LYS A CA 1
ATOM 544 C C . LYS A 1 73 ? -7.156 -7.414 7.567 1.00 85.50 73 LYS A C 1
ATOM 546 O O . LYS A 1 73 ? -7.312 -6.197 7.517 1.00 85.50 73 LYS A O 1
ATOM 551 N N . LEU A 1 74 ? -7.933 -8.244 8.248 1.00 85.19 74 LEU A N 1
ATOM 552 C CA . LEU A 1 74 ? -8.931 -7.811 9.214 1.00 85.19 74 LEU A CA 1
ATOM 553 C C . LEU A 1 74 ? -8.560 -8.406 10.567 1.00 85.19 74 LEU A C 1
ATOM 555 O O . LEU A 1 74 ? -8.212 -9.588 10.646 1.00 85.19 74 LEU A O 1
ATOM 559 N N . GLY A 1 75 ? -8.613 -7.584 11.603 1.00 79.69 75 GLY A N 1
ATOM 560 C CA . GLY A 1 75 ? -8.458 -7.990 12.988 1.00 79.69 75 GLY A CA 1
ATOM 561 C C . GLY A 1 75 ? -9.670 -7.552 13.798 1.00 79.69 75 GLY A C 1
ATOM 562 O O . GLY A 1 75 ? -10.387 -6.622 13.432 1.00 79.69 75 GLY A O 1
ATOM 563 N N . ARG A 1 76 ? -9.936 -8.286 14.876 1.00 77.44 76 ARG A N 1
ATOM 564 C CA . ARG A 1 76 ? -10.928 -7.904 15.876 1.00 77.44 76 ARG A CA 1
ATOM 565 C C . ARG A 1 76 ? -10.292 -7.991 17.251 1.00 77.44 76 ARG A C 1
ATOM 567 O O . ARG A 1 76 ? -9.626 -8.990 17.544 1.00 77.44 76 ARG A O 1
ATOM 574 N N . THR A 1 77 ? -10.501 -6.979 18.073 1.00 68.44 77 THR A N 1
ATOM 575 C CA . THR A 1 77 ? -10.085 -6.977 19.473 1.00 68.44 77 THR A CA 1
ATOM 576 C C . THR A 1 77 ? -11.067 -7.827 20.273 1.00 68.44 77 THR A C 1
ATOM 578 O O . THR A 1 77 ? -12.284 -7.738 20.084 1.00 68.44 77 THR A O 1
ATOM 581 N N . HIS A 1 78 ? -10.523 -8.705 21.113 1.00 59.97 78 HIS A N 1
ATOM 582 C CA . HIS A 1 78 ? -11.260 -9.662 21.934 1.00 59.97 78 HIS A CA 1
ATOM 583 C C . HIS A 1 78 ? -11.219 -9.271 23.402 1.00 59.97 78 HIS A C 1
ATOM 585 O O 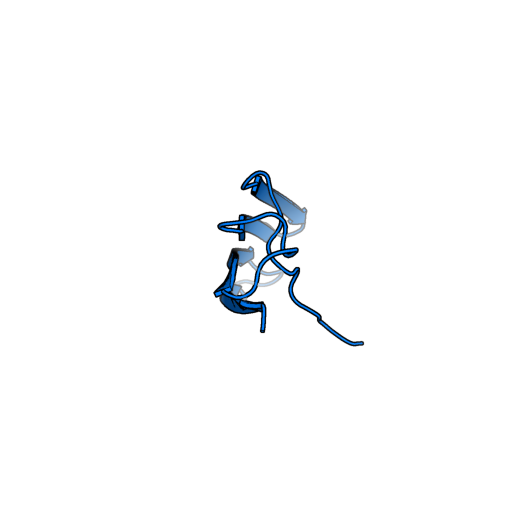. HIS A 1 78 ? -10.128 -8.853 23.847 1.00 59.97 78 HIS A O 1
#

Foldseek 3Di:
DDDDDDWAAPPWDKDWDWDDDPQQKIKIKIKTWHWPDRLPDAFIKTKIKMWMWIWGPDPDDPPTDIDIDIDIDMDGRD

Secondary structure (DSSP, 8-state):
---PPPPP-SSPEEEEEEEEETTTEEEEEEEEEEESS-S-STT-EEEEEEEEEEEE--SSTT--EEEEEEEEEEEE--

Organism: Escherichia coli (NCBI:txid562)

Sequence (78 aa):
MNVTTQTGQQPPTIEASSYYGSFGSWRYGLKATGATGDGTQPGDVDYTVSTTRFTTHGYRDHSGAQKNLANAKLGRTH

Radius of gyration: 16.72 Å; chains: 1; bounding box: 32×20×50 Å